Protein AF-A0A3S5CMV1-F1 (afdb_monomer)

Radius of gyration: 15.6 Å; Cα contacts (8 Å, |Δi|>4): 67; chains: 1; bounding box: 38×34×41 Å

pLDDT: mean 74.61, std 16.26, range [34.53, 93.06]

Structure (mmCIF, N/CA/C/O backbone):
data_AF-A0A3S5CMV1-F1
#
_entry.id   AF-A0A3S5CMV1-F1
#
loop_
_atom_site.group_PDB
_atom_site.id
_atom_site.type_symbol
_atom_site.label_atom_id
_atom_site.label_alt_id
_atom_site.label_comp_id
_atom_site.label_asym_id
_atom_site.label_entity_id
_atom_site.label_seq_id
_atom_site.pdbx_PDB_ins_code
_atom_site.Cartn_x
_atom_site.Cartn_y
_atom_site.Cartn_z
_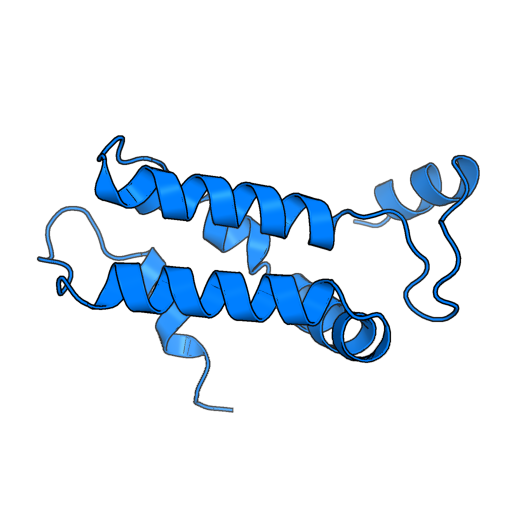atom_site.occupancy
_atom_site.B_iso_or_equiv
_atom_site.auth_seq_id
_atom_site.auth_comp_id
_atom_site.auth_asym_id
_atom_site.auth_atom_id
_atom_site.pdbx_PDB_model_num
ATOM 1 N N . MET A 1 1 ? -2.026 -21.528 -0.712 1.00 37.84 1 MET A N 1
ATOM 2 C CA . MET A 1 1 ? -3.316 -20.981 -1.198 1.00 37.84 1 MET A CA 1
ATOM 3 C C . MET A 1 1 ? -4.332 -20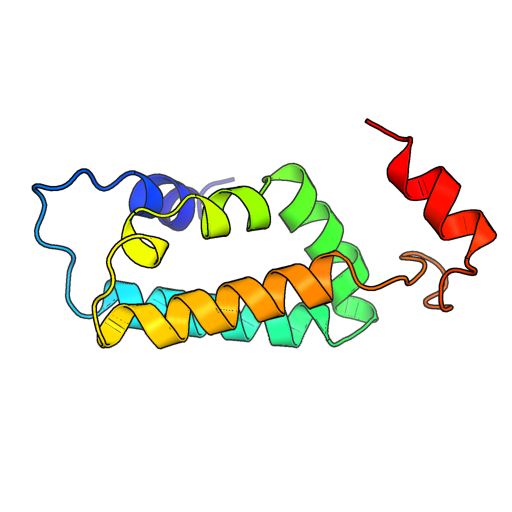.684 -0.070 1.00 37.84 1 MET A C 1
ATOM 5 O O . MET A 1 1 ? -5.516 -20.621 -0.359 1.00 37.84 1 MET A O 1
ATOM 9 N N . PHE A 1 2 ? -3.920 -20.453 1.197 1.00 37.69 2 PHE A N 1
ATOM 10 C CA . PHE A 1 2 ? -4.873 -20.435 2.334 1.00 37.69 2 PHE A CA 1
ATOM 11 C C . PHE A 1 2 ? -4.717 -19.351 3.427 1.00 37.69 2 PHE A C 1
ATOM 13 O O . PHE A 1 2 ? -5.441 -19.431 4.408 1.00 37.69 2 PHE A O 1
ATOM 20 N N . HIS A 1 3 ? -3.888 -18.302 3.296 1.00 39.88 3 HIS A N 1
ATOM 21 C CA . HIS A 1 3 ? -3.700 -17.351 4.423 1.00 39.88 3 HIS A CA 1
ATOM 22 C C . HIS A 1 3 ? -4.157 -15.892 4.232 1.00 39.88 3 HIS A C 1
ATOM 24 O O . HIS A 1 3 ? -4.147 -15.133 5.193 1.00 39.88 3 HIS A O 1
ATOM 30 N N . PHE A 1 4 ? -4.656 -15.488 3.058 1.00 45.75 4 PHE A N 1
ATOM 31 C CA . PHE A 1 4 ? -5.047 -14.082 2.813 1.00 45.75 4 PHE A CA 1
ATOM 32 C C . PHE A 1 4 ? -6.561 -13.796 2.856 1.00 45.75 4 PHE A C 1
ATOM 34 O O . PHE A 1 4 ? -6.992 -12.654 2.699 1.00 45.75 4 PHE A O 1
ATOM 41 N N . A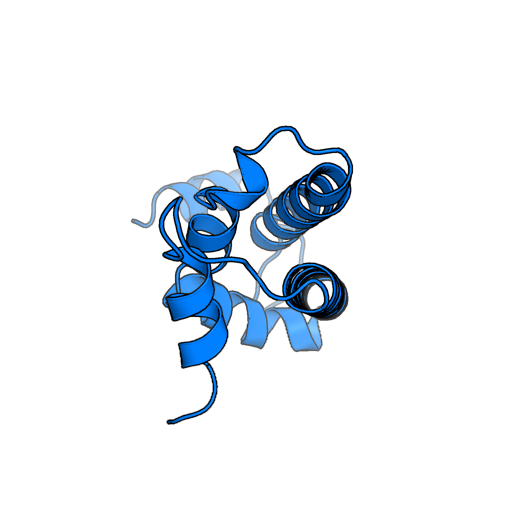SN A 1 5 ? -7.397 -14.803 3.137 1.00 46.62 5 ASN A N 1
ATOM 42 C CA . ASN A 1 5 ? -8.861 -14.648 3.145 1.00 46.62 5 ASN A CA 1
ATOM 43 C C . ASN A 1 5 ? -9.407 -13.939 4.411 1.00 46.62 5 ASN A C 1
ATOM 45 O O . ASN A 1 5 ? -10.589 -13.604 4.487 1.00 46.62 5 ASN A O 1
ATOM 49 N N . ILE A 1 6 ? -8.551 -13.674 5.406 1.00 52.53 6 ILE A N 1
ATOM 50 C CA . ILE A 1 6 ? -8.939 -12.992 6.652 1.00 52.53 6 ILE A CA 1
ATOM 51 C C . ILE A 1 6 ? -9.171 -11.499 6.400 1.00 52.53 6 ILE A C 1
ATOM 53 O O . ILE A 1 6 ? -10.214 -10.972 6.785 1.00 52.53 6 ILE A O 1
ATOM 57 N N . ILE A 1 7 ? -8.269 -10.832 5.671 1.00 54.72 7 ILE A N 1
ATOM 58 C CA . ILE A 1 7 ? -8.407 -9.394 5.386 1.00 54.72 7 ILE A CA 1
ATOM 59 C C . ILE A 1 7 ? -9.634 -9.152 4.502 1.00 54.72 7 ILE A C 1
ATOM 61 O O . ILE A 1 7 ? -10.396 -8.209 4.708 1.00 54.72 7 ILE A O 1
ATOM 65 N N . GLY A 1 8 ? -9.897 -10.071 3.567 1.00 51.84 8 GLY A N 1
ATOM 66 C CA . GLY A 1 8 ? -11.023 -9.934 2.664 1.00 51.84 8 GLY A CA 1
ATOM 67 C C . GLY A 1 8 ? -12.403 -10.122 3.290 1.00 51.84 8 GLY A C 1
ATOM 68 O O . GLY A 1 8 ? -13.336 -9.444 2.863 1.00 51.84 8 GLY A O 1
ATOM 69 N N . ARG A 1 9 ? -12.539 -10.991 4.293 1.00 53.53 9 ARG A N 1
ATOM 70 C CA . ARG A 1 9 ? -13.801 -11.181 5.025 1.00 53.53 9 ARG A CA 1
ATOM 71 C C . ARG A 1 9 ? -14.029 -10.113 6.092 1.00 53.53 9 ARG A C 1
ATOM 73 O O . ARG A 1 9 ? -15.175 -9.733 6.309 1.00 53.53 9 ARG A O 1
ATOM 80 N N . SER A 1 10 ? -12.957 -9.602 6.700 1.00 53.19 10 SER A N 1
ATOM 81 C CA . SER A 1 10 ? -13.021 -8.567 7.744 1.00 53.19 10 SER A CA 1
ATOM 82 C C . SER A 1 10 ? -13.669 -7.269 7.253 1.00 53.19 10 SER A C 1
ATOM 84 O O . SER A 1 10 ? -14.378 -6.578 7.974 1.00 53.19 10 SER A O 1
ATOM 86 N N . PHE A 1 11 ? -13.485 -6.983 5.971 1.00 54.81 11 PHE A N 1
ATOM 87 C CA . PHE A 1 11 ? -13.914 -5.746 5.348 1.00 54.81 11 PHE A CA 1
ATOM 88 C C . PHE A 1 11 ? -15.418 -5.651 5.036 1.00 54.81 11 PHE A C 1
ATOM 90 O O . PHE A 1 11 ? -15.950 -4.569 4.809 1.00 54.81 11 PHE A O 1
ATOM 97 N N . ARG A 1 12 ? -16.107 -6.800 5.025 1.00 54.06 12 ARG A N 1
ATOM 98 C CA . ARG A 1 12 ? -17.564 -6.936 4.848 1.00 54.06 12 ARG A CA 1
ATOM 99 C C . ARG A 1 12 ? -18.282 -7.210 6.173 1.00 54.06 12 ARG A C 1
ATOM 101 O O . ARG A 1 12 ? -19.383 -7.758 6.166 1.00 54.06 12 ARG A O 1
ATOM 108 N N . ALA A 1 13 ? -17.666 -6.901 7.313 1.00 50.97 13 ALA A N 1
ATOM 109 C CA . ALA A 1 13 ? -18.337 -7.026 8.598 1.00 50.97 13 ALA A CA 1
ATOM 110 C C . ALA A 1 13 ? -19.442 -5.962 8.704 1.00 50.97 13 ALA A C 1
ATOM 112 O O . ALA A 1 13 ? -19.200 -4.851 9.155 1.00 50.97 13 ALA A O 1
ATOM 113 N N . SER A 1 14 ? -20.645 -6.334 8.257 1.00 44.34 14 SER A N 1
ATOM 114 C CA . SER A 1 14 ? -21.881 -5.573 8.407 1.00 44.34 14 SER A CA 1
ATOM 115 C C . SER A 1 14 ? -22.029 -5.032 9.828 1.00 44.34 14 SER A C 1
ATOM 117 O O . SER A 1 14 ? -21.882 -5.806 10.776 1.00 44.34 14 SER A O 1
ATOM 119 N N . SER A 1 15 ? -22.372 -3.742 9.917 1.00 50.56 15 SER A N 1
ATOM 120 C CA . SER A 1 15 ? -23.079 -2.921 10.929 1.00 50.56 15 SER A CA 1
ATOM 121 C C . SER A 1 15 ? -23.559 -3.512 12.285 1.00 50.56 15 SER A C 1
ATOM 123 O O . SER A 1 15 ? -23.893 -2.753 13.188 1.00 50.56 15 SER A O 1
ATOM 125 N N . GLN A 1 16 ? -23.598 -4.828 12.506 1.00 50.09 16 GLN A N 1
ATOM 126 C CA . GLN A 1 16 ? -24.178 -5.471 13.694 1.00 50.09 16 GLN A CA 1
ATOM 127 C C . GLN A 1 16 ? -23.254 -6.445 14.445 1.00 50.09 16 GLN A C 1
ATOM 129 O O . GLN A 1 16 ? -23.665 -6.998 15.464 1.00 50.09 16 GLN A O 1
ATOM 134 N N . ARG A 1 17 ? -22.008 -6.678 14.004 1.00 54.19 17 ARG A N 1
ATOM 135 C CA . ARG A 1 17 ? -21.075 -7.564 14.728 1.00 54.19 17 ARG A CA 1
ATOM 136 C C . ARG A 1 17 ? -20.032 -6.758 15.491 1.00 54.19 17 ARG A C 1
ATOM 138 O O . ARG A 1 17 ? -19.280 -6.002 14.888 1.00 54.19 17 ARG A O 1
ATOM 145 N N . ALA A 1 18 ? -19.966 -6.959 16.808 1.00 57.66 18 ALA A N 1
ATOM 146 C CA . ALA A 1 18 ? -18.928 -6.385 17.658 1.00 57.66 18 ALA A CA 1
ATOM 147 C C . ALA A 1 18 ? -17.544 -6.780 17.121 1.00 57.66 18 ALA A C 1
ATOM 149 O O . ALA A 1 18 ? -17.123 -7.934 17.233 1.00 57.66 18 ALA A O 1
ATOM 150 N N . VAL A 1 19 ? -16.856 -5.828 16.493 1.00 62.78 19 VAL A N 1
ATOM 151 C CA . VAL A 1 19 ? -15.492 -6.030 16.017 1.00 62.78 19 VAL A CA 1
ATOM 152 C C . VAL A 1 19 ? -14.589 -6.161 17.249 1.00 62.78 19 VAL A C 1
ATOM 154 O O . VAL A 1 19 ? -14.645 -5.301 18.133 1.00 62.78 19 VAL A O 1
ATOM 157 N N . PRO A 1 20 ? -13.764 -7.218 17.355 1.00 69.75 20 PRO A N 1
ATOM 158 C CA . PRO A 1 20 ? -12.806 -7.339 18.445 1.00 69.75 20 PRO A CA 1
ATOM 159 C C . PRO A 1 20 ? -11.904 -6.103 18.484 1.00 69.75 20 PRO A C 1
ATOM 161 O O . PRO A 1 20 ? -11.352 -5.720 17.455 1.00 69.75 20 PRO A O 1
ATOM 164 N N . ARG A 1 21 ? -11.702 -5.505 19.666 1.00 70.38 21 ARG A N 1
ATOM 165 C CA . ARG A 1 21 ? -10.919 -4.258 19.833 1.00 70.38 21 ARG A CA 1
ATOM 166 C C . ARG A 1 21 ? -9.488 -4.337 19.275 1.00 70.38 21 ARG A C 1
ATOM 168 O O . ARG A 1 21 ? -8.898 -3.316 18.961 1.00 70.38 21 ARG A O 1
ATOM 175 N N . LEU A 1 22 ? -8.937 -5.544 19.141 1.00 79.38 22 LEU A N 1
ATOM 176 C CA . LEU A 1 22 ? -7.591 -5.797 18.616 1.00 79.38 22 LEU A CA 1
ATOM 177 C C . LEU A 1 22 ? -7.515 -5.781 17.082 1.00 79.38 22 LEU A C 1
ATOM 179 O O . LEU A 1 22 ? -6.439 -5.580 16.524 1.00 79.38 22 LEU A O 1
ATOM 183 N N . LEU A 1 23 ? -8.635 -6.014 16.394 1.00 80.31 23 LEU A N 1
ATOM 184 C CA . LEU A 1 23 ? -8.648 -6.179 14.944 1.00 80.31 23 LEU A CA 1
ATOM 185 C C . LEU A 1 23 ? -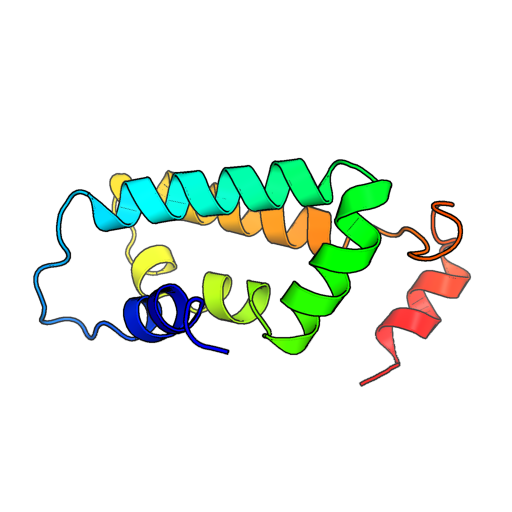8.279 -4.888 14.191 1.00 80.31 23 LEU A C 1
ATOM 187 O O . LEU A 1 23 ? -7.451 -4.982 13.288 1.00 80.31 23 LEU A O 1
ATOM 191 N N . PRO A 1 24 ? -8.795 -3.694 14.555 1.00 77.75 24 PRO A N 1
ATOM 192 C CA . PRO A 1 24 ? -8.387 -2.446 13.911 1.00 77.75 24 PRO A CA 1
ATOM 193 C C . PRO A 1 24 ? -6.889 -2.179 14.052 1.00 77.75 24 PRO A C 1
ATOM 195 O O . PRO A 1 24 ? -6.221 -1.926 13.057 1.00 77.75 24 PRO A O 1
ATOM 198 N N . HIS A 1 25 ? -6.336 -2.355 15.254 1.00 83.19 25 HIS A N 1
ATOM 199 C CA . HIS A 1 25 ? -4.906 -2.168 15.502 1.00 83.19 25 HIS A CA 1
ATOM 200 C C . HIS A 1 25 ? -4.034 -3.136 14.705 1.00 83.19 25 HIS A C 1
ATOM 202 O O . HIS A 1 25 ? -2.988 -2.754 14.185 1.00 83.19 25 HIS A O 1
ATOM 208 N N . TYR A 1 26 ? -4.467 -4.391 14.574 1.00 85.75 26 TYR A N 1
ATOM 209 C CA . TYR A 1 26 ? -3.780 -5.351 13.720 1.00 85.75 26 TYR A CA 1
ATOM 210 C C . TYR A 1 26 ? -3.783 -4.898 12.255 1.00 85.75 26 TYR A C 1
ATOM 212 O O . TYR A 1 26 ? -2.742 -4.921 11.603 1.00 85.75 26 TYR A O 1
ATOM 220 N N . LEU A 1 27 ? -4.929 -4.431 11.750 1.00 86.00 27 LEU A N 1
ATOM 221 C CA . LEU A 1 27 ? -5.045 -3.936 10.379 1.00 86.00 27 LEU A CA 1
ATOM 222 C C . LEU A 1 27 ? -4.194 -2.680 10.142 1.00 86.00 27 LEU A C 1
ATOM 224 O O . LEU A 1 27 ? -3.526 -2.606 9.117 1.00 86.00 27 LEU A O 1
ATOM 228 N N . GLU A 1 28 ? -4.154 -1.740 11.088 1.00 88.12 28 GLU A N 1
ATOM 229 C CA . GLU A 1 28 ? -3.272 -0.564 11.038 1.00 88.12 28 GLU A CA 1
ATOM 230 C C . GLU A 1 28 ? -1.796 -0.973 10.938 1.00 88.12 28 GLU A C 1
ATOM 232 O O . GLU A 1 28 ? -1.051 -0.430 10.122 1.00 88.12 28 GLU A O 1
ATOM 237 N N . ARG A 1 29 ? -1.360 -1.971 11.719 1.00 90.44 29 ARG A N 1
ATOM 238 C CA . ARG A 1 29 ? 0.020 -2.476 11.638 1.00 90.44 29 ARG A CA 1
ATOM 239 C C . ARG A 1 29 ? 0.303 -3.241 10.351 1.00 90.44 29 ARG A C 1
ATOM 241 O O . ARG A 1 29 ? 1.400 -3.113 9.817 1.00 90.44 29 ARG A O 1
ATOM 248 N N . CYS A 1 30 ? -0.670 -3.974 9.816 1.00 90.06 30 CYS A N 1
ATOM 249 C CA . CYS A 1 30 ? -0.539 -4.583 8.494 1.00 90.06 30 CYS A CA 1
ATOM 250 C C . CYS A 1 30 ? -0.427 -3.533 7.381 1.00 90.06 30 CYS A C 1
ATOM 252 O O . CYS A 1 30 ? 0.388 -3.708 6.482 1.00 90.06 30 CYS A O 1
ATOM 254 N N . LEU A 1 31 ? -1.210 -2.450 7.436 1.00 90.56 31 LEU A N 1
ATOM 255 C CA . LEU A 1 31 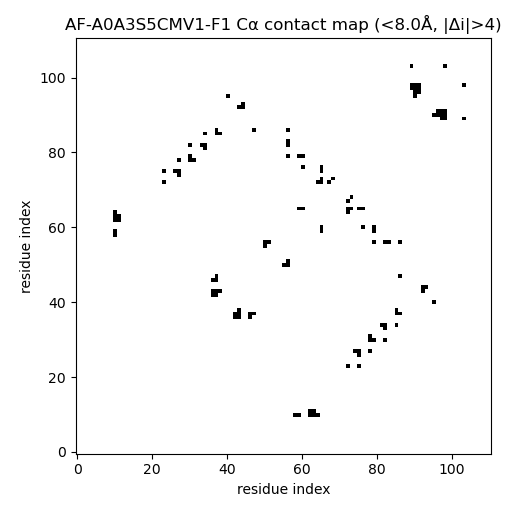? -1.113 -1.361 6.461 1.00 90.56 31 LEU A CA 1
ATOM 256 C C . LEU A 1 31 ? 0.253 -0.680 6.514 1.00 90.56 31 LEU A C 1
ATOM 258 O O . LEU A 1 31 ? 0.860 -0.489 5.467 1.00 90.56 31 LEU A O 1
ATOM 262 N N . LEU A 1 32 ? 0.756 -0.384 7.714 1.00 92.62 32 LEU A N 1
ATOM 263 C CA . LEU A 1 32 ? 2.107 0.156 7.894 1.00 92.62 32 LEU A CA 1
ATOM 264 C C . LEU A 1 32 ? 3.172 -0.759 7.289 1.00 92.62 32 LEU A C 1
ATOM 266 O O . LEU A 1 32 ? 3.997 -0.293 6.515 1.00 92.62 32 LEU A O 1
ATOM 270 N N . LEU A 1 33 ? 3.091 -2.067 7.546 1.00 92.56 33 LEU A N 1
ATOM 271 C CA . LEU A 1 33 ? 4.004 -3.033 6.937 1.00 92.56 33 LEU A CA 1
ATOM 272 C C . LEU A 1 33 ? 3.945 -2.989 5.402 1.00 92.56 33 LEU A C 1
ATOM 274 O O . LEU A 1 33 ? 4.982 -3.043 4.749 1.00 92.56 33 LEU A O 1
ATOM 278 N N . PHE A 1 34 ? 2.754 -2.894 4.805 1.00 91.19 34 PHE A N 1
ATOM 279 C CA . PHE A 1 34 ? 2.639 -2.795 3.348 1.00 91.19 34 PHE A CA 1
ATOM 280 C C . PHE A 1 34 ? 3.190 -1.480 2.802 1.00 91.19 34 PHE A C 1
ATOM 282 O O . PHE A 1 34 ? 3.828 -1.500 1.755 1.00 91.19 34 PHE A O 1
ATOM 289 N N . ILE A 1 35 ? 2.996 -0.366 3.508 1.00 93.06 35 ILE A N 1
ATOM 290 C CA . ILE A 1 35 ? 3.584 0.929 3.149 1.00 93.06 35 ILE A CA 1
ATOM 291 C C . ILE A 1 35 ? 5.115 0.837 3.175 1.00 93.06 35 ILE A C 1
ATOM 293 O O . ILE A 1 35 ? 5.759 1.179 2.185 1.00 93.06 35 ILE A O 1
ATOM 297 N N . ASP A 1 36 ? 5.694 0.291 4.246 1.00 92.69 36 ASP A N 1
ATOM 298 C CA . ASP A 1 36 ? 7.145 0.121 4.376 1.00 92.69 36 ASP A CA 1
ATOM 299 C C . ASP A 1 36 ? 7.705 -0.763 3.252 1.00 92.69 36 ASP A C 1
ATOM 301 O O . ASP A 1 36 ? 8.710 -0.427 2.625 1.00 92.69 36 ASP A O 1
ATOM 305 N N . LEU A 1 37 ? 7.015 -1.857 2.919 1.00 91.50 37 LEU A N 1
ATOM 306 C CA . LEU A 1 37 ? 7.411 -2.741 1.822 1.00 91.50 37 LEU A CA 1
ATOM 307 C C . LEU A 1 37 ? 7.244 -2.096 0.439 1.00 91.50 37 LEU A C 1
ATOM 309 O O . LEU A 1 37 ? 8.019 -2.402 -0.466 1.00 91.50 37 LEU A O 1
ATOM 313 N N . LEU A 1 38 ? 6.265 -1.215 0.239 1.00 88.81 38 LEU A N 1
ATOM 314 C CA . LEU A 1 38 ? 6.133 -0.452 -1.007 1.00 88.81 38 LEU A CA 1
ATOM 315 C C . LEU A 1 38 ? 7.149 0.696 -1.096 1.00 88.81 38 LEU A C 1
ATOM 317 O O . LEU A 1 38 ? 7.466 1.130 -2.202 1.00 88.81 38 LEU A O 1
ATOM 321 N N . SER A 1 39 ? 7.694 1.163 0.030 1.00 89.19 39 SER A N 1
ATOM 322 C CA . SER A 1 39 ? 8.721 2.214 0.051 1.00 89.19 39 SER A CA 1
ATOM 323 C C . SER A 1 39 ? 10.079 1.750 -0.496 1.00 89.19 39 SER A C 1
ATOM 325 O O . SER A 1 39 ? 10.881 2.565 -0.949 1.00 89.19 39 SER A O 1
ATOM 327 N N . MET A 1 40 ? 10.335 0.440 -0.497 1.00 89.38 40 MET A N 1
ATOM 328 C CA . MET A 1 40 ? 11.589 -0.155 -0.955 1.00 89.38 40 MET A CA 1
ATOM 329 C C . MET A 1 40 ? 11.413 -0.762 -2.354 1.00 89.38 40 MET A C 1
ATOM 331 O O . MET A 1 40 ? 10.566 -1.629 -2.565 1.00 89.38 40 MET A O 1
ATOM 335 N N . LEU A 1 41 ? 12.251 -0.359 -3.316 1.00 80.19 41 LEU A N 1
ATOM 336 C CA . LEU A 1 41 ? 12.105 -0.733 -4.733 1.00 80.19 41 LEU A CA 1
ATOM 337 C C . LEU A 1 41 ? 12.048 -2.258 -4.967 1.00 80.19 41 LEU A C 1
ATOM 339 O O . LEU A 1 41 ? 11.206 -2.757 -5.714 1.00 80.19 41 LEU A O 1
ATOM 343 N N . MET A 1 42 ? 12.917 -3.003 -4.277 1.00 82.00 42 MET A N 1
ATOM 344 C CA . MET A 1 42 ? 13.050 -4.457 -4.439 1.00 82.00 42 MET A CA 1
ATOM 345 C C . MET A 1 42 ? 11.799 -5.226 -4.001 1.00 82.00 42 MET A C 1
ATOM 347 O O . MET A 1 42 ? 11.424 -6.211 -4.633 1.00 82.00 42 MET A O 1
ATOM 351 N N . THR A 1 43 ? 11.134 -4.784 -2.935 1.00 87.94 43 THR A N 1
ATOM 352 C CA . THR A 1 43 ? 9.899 -5.403 -2.434 1.00 87.94 43 THR A CA 1
ATOM 353 C C . THR A 1 43 ? 8.672 -4.862 -3.152 1.00 87.94 43 THR A C 1
ATOM 355 O O . THR A 1 43 ? 7.740 -5.626 -3.415 1.00 87.94 43 THR A O 1
ATOM 358 N N . ARG A 1 44 ? 8.692 -3.583 -3.549 1.00 87.25 44 ARG A N 1
ATOM 359 C CA . ARG A 1 44 ? 7.606 -2.939 -4.287 1.00 87.25 44 ARG A CA 1
ATOM 360 C C . ARG A 1 44 ? 7.270 -3.682 -5.573 1.00 87.25 44 ARG A C 1
ATOM 362 O O . ARG A 1 44 ? 6.097 -3.926 -5.812 1.00 87.25 44 ARG A O 1
ATOM 369 N N . ARG A 1 45 ? 8.264 -4.096 -6.364 1.00 83.62 45 ARG A N 1
ATOM 370 C CA . ARG A 1 45 ? 8.046 -4.774 -7.656 1.00 83.62 45 ARG A CA 1
ATOM 371 C C . ARG A 1 45 ? 7.123 -5.993 -7.558 1.00 83.62 45 ARG A C 1
ATOM 373 O O . ARG A 1 45 ? 6.243 -6.176 -8.391 1.00 83.62 45 ARG A O 1
ATOM 380 N N . PHE A 1 46 ? 7.321 -6.826 -6.541 1.00 85.38 46 PHE A N 1
ATOM 381 C CA . PHE A 1 46 ? 6.511 -8.030 -6.347 1.00 85.38 46 PHE A CA 1
ATOM 382 C C . PHE A 1 46 ? 5.215 -7.724 -5.606 1.00 85.38 46 PHE A C 1
ATOM 384 O O . PHE A 1 46 ? 4.160 -8.254 -5.949 1.00 85.38 46 PHE A O 1
ATOM 391 N N . LEU A 1 47 ? 5.291 -6.873 -4.583 1.00 87.12 47 LEU A N 1
ATOM 392 C CA . LEU A 1 47 ? 4.145 -6.572 -3.741 1.00 87.12 47 LEU A CA 1
ATOM 393 C C . LEU A 1 47 ? 3.086 -5.765 -4.497 1.00 87.12 47 LEU A C 1
ATOM 395 O O . LEU A 1 47 ? 1.909 -6.077 -4.371 1.00 87.12 47 LEU A O 1
ATOM 399 N N . HIS A 1 48 ? 3.488 -4.783 -5.303 1.00 87.25 48 HIS A N 1
ATOM 400 C CA . HIS A 1 48 ? 2.584 -3.934 -6.082 1.00 87.25 48 HIS A CA 1
ATOM 401 C C . HIS A 1 48 ? 1.701 -4.765 -7.018 1.00 87.25 48 HIS A C 1
ATOM 403 O O . HIS A 1 48 ? 0.483 -4.685 -6.913 1.00 87.25 48 HIS A O 1
ATOM 409 N N . ALA A 1 49 ? 2.289 -5.680 -7.796 1.00 86.75 49 ALA A N 1
ATOM 410 C CA . ALA A 1 49 ? 1.535 -6.590 -8.663 1.00 86.75 49 ALA A CA 1
ATOM 411 C C . ALA A 1 49 ? 0.537 -7.478 -7.891 1.00 86.75 49 ALA A C 1
ATOM 413 O O . ALA A 1 49 ? -0.577 -7.718 -8.348 1.00 86.75 49 ALA A O 1
ATOM 414 N N . ILE A 1 50 ? 0.910 -7.957 -6.697 1.00 88.44 50 ILE A N 1
ATOM 415 C CA . ILE A 1 50 ? 0.019 -8.768 -5.848 1.00 88.44 50 ILE A CA 1
ATOM 416 C C . ILE A 1 50 ? -1.127 -7.921 -5.279 1.00 88.44 50 ILE A C 1
ATOM 418 O O . ILE A 1 50 ? -2.259 -8.397 -5.177 1.00 88.44 50 ILE A O 1
ATOM 422 N N . LEU A 1 51 ? -0.839 -6.691 -4.852 1.00 87.81 51 LEU A N 1
ATOM 423 C CA . LEU A 1 51 ? -1.851 -5.787 -4.311 1.00 87.81 51 LEU A C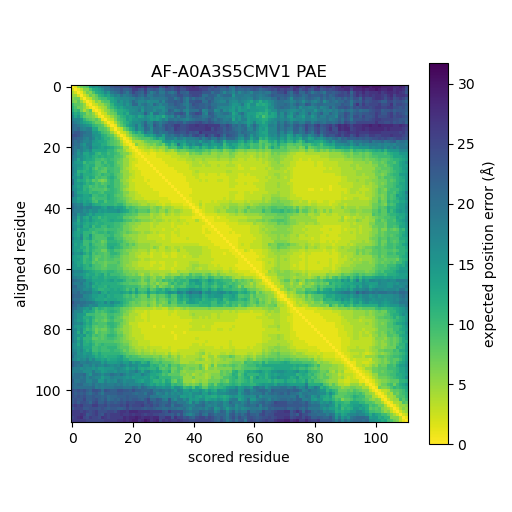A 1
ATOM 424 C C . LEU A 1 51 ? -2.839 -5.349 -5.396 1.00 87.81 51 LEU A C 1
ATOM 426 O O . LEU A 1 51 ? -4.036 -5.269 -5.102 1.00 87.81 51 LEU A O 1
ATOM 430 N N . ASP A 1 52 ? -2.356 -5.139 -6.619 1.00 86.62 52 ASP A N 1
ATOM 431 C CA . ASP A 1 52 ? -3.160 -4.768 -7.781 1.00 86.62 52 ASP A CA 1
ATOM 432 C C . ASP A 1 52 ? -4.098 -5.907 -8.222 1.00 86.62 52 ASP A C 1
ATOM 434 O O . ASP A 1 52 ? -5.314 -5.715 -8.253 1.00 86.62 52 ASP A O 1
ATOM 438 N N . ASP A 1 53 ? -3.585 -7.138 -8.377 1.00 85.81 53 ASP A N 1
ATOM 439 C CA . ASP A 1 53 ? -4.383 -8.346 -8.690 1.00 85.81 53 ASP A CA 1
ATOM 440 C C . ASP A 1 53 ? -5.515 -8.592 -7.675 1.00 85.81 53 ASP A C 1
ATOM 442 O O . ASP A 1 53 ? -6.605 -9.071 -7.992 1.00 85.81 53 ASP A O 1
ATOM 446 N N . ARG A 1 54 ? -5.278 -8.245 -6.406 1.00 83.44 54 ARG A N 1
ATOM 447 C CA . ARG A 1 54 ? -6.267 -8.403 -5.329 1.00 83.44 54 ARG A CA 1
ATOM 448 C C . ARG A 1 54 ? -7.161 -7.187 -5.136 1.00 83.44 54 ARG A C 1
ATOM 450 O O . ARG A 1 54 ? -8.004 -7.214 -4.227 1.00 83.44 54 ARG A O 1
ATOM 457 N N . HIS A 1 55 ? -6.968 -6.139 -5.934 1.00 86.12 55 HIS A N 1
ATOM 458 C CA . HIS A 1 55 ? -7.581 -4.825 -5.773 1.00 86.12 55 HIS A CA 1
ATOM 459 C C . HIS A 1 55 ? -7.514 -4.336 -4.320 1.00 86.12 55 HIS A C 1
ATOM 461 O O . HIS A 1 55 ? -8.465 -3.760 -3.790 1.00 86.12 55 HIS A O 1
ATOM 467 N N . PHE A 1 56 ? -6.414 -4.634 -3.624 1.00 87.81 56 PHE A N 1
ATOM 468 C CA . PHE A 1 56 ? -6.313 -4.482 -2.176 1.00 87.81 56 PHE A CA 1
ATOM 469 C C . PHE A 1 56 ? -6.562 -3.036 -1.738 1.00 87.81 56 PHE A C 1
ATOM 471 O O . PHE A 1 56 ? -7.325 -2.802 -0.802 1.00 87.81 56 PHE A O 1
ATOM 478 N N . VAL A 1 57 ? -5.988 -2.076 -2.466 1.00 87.19 57 VAL A N 1
ATOM 479 C CA . VAL A 1 57 ? -6.124 -0.638 -2.205 1.00 87.19 57 VAL A CA 1
ATOM 480 C C . VAL A 1 57 ? -7.581 -0.180 -2.344 1.00 87.19 57 VAL A C 1
ATOM 482 O O . VAL A 1 57 ? -8.124 0.430 -1.423 1.00 87.19 57 VAL A O 1
ATOM 485 N N . ILE A 1 58 ? -8.255 -0.552 -3.440 1.00 86.81 58 ILE A N 1
ATOM 486 C CA . ILE A 1 58 ? -9.676 -0.232 -3.683 1.00 86.81 58 ILE A CA 1
ATOM 487 C C . ILE A 1 58 ? -10.546 -0.823 -2.581 1.00 86.81 58 ILE A C 1
ATOM 489 O O . ILE A 1 58 ? -11.478 -0.180 -2.090 1.00 86.81 58 ILE A O 1
ATOM 493 N N . ARG A 1 59 ? -10.221 -2.052 -2.164 1.00 85.50 59 ARG A N 1
ATOM 494 C CA . ARG A 1 59 ? -10.885 -2.684 -1.034 1.00 85.50 59 ARG A CA 1
ATOM 495 C C . ARG A 1 59 ? -10.685 -1.798 0.176 1.00 85.50 59 ARG A C 1
ATOM 497 O O . ARG A 1 59 ? -11.686 -1.228 0.552 1.00 85.50 59 ARG A O 1
ATOM 504 N N . CYS A 1 60 ? -9.469 -1.544 0.660 1.00 84.56 60 CYS A N 1
ATOM 505 C CA . CYS A 1 60 ? -9.174 -0.662 1.803 1.00 84.56 60 CYS A CA 1
ATOM 506 C C . CYS A 1 60 ? -9.878 0.712 1.794 1.00 84.56 60 CYS A C 1
ATOM 508 O O . CYS A 1 60 ? -10.314 1.174 2.850 1.00 84.56 60 CYS A O 1
ATOM 510 N N . GLN A 1 61 ? -10.062 1.336 0.631 1.00 84.56 61 GLN A N 1
ATOM 511 C CA . GLN A 1 61 ? -10.824 2.585 0.500 1.00 84.56 61 GLN A CA 1
ATOM 512 C C . GLN A 1 61 ? -12.336 2.401 0.708 1.00 84.56 61 GLN A C 1
ATOM 514 O O . GLN A 1 61 ? -13.002 3.259 1.280 1.00 84.56 61 GLN A O 1
ATOM 519 N N . SER A 1 62 ? -12.896 1.268 0.285 1.00 81.19 62 SER A N 1
ATOM 520 C CA . SER A 1 62 ? -14.329 0.963 0.395 1.00 81.19 62 SER A CA 1
ATOM 521 C C . SER A 1 62 ? -14.789 0.523 1.800 1.00 81.19 62 SER A C 1
ATOM 523 O O . SER A 1 62 ? -15.913 0.036 1.947 1.00 81.19 62 SER A O 1
ATOM 525 N N . ALA A 1 63 ? -13.941 0.646 2.835 1.00 79.75 63 ALA A N 1
ATOM 526 C CA . ALA A 1 63 ? -14.220 0.086 4.165 1.00 79.75 63 ALA A CA 1
ATOM 527 C C . ALA A 1 63 ? -15.342 0.832 4.820 1.00 79.75 63 ALA A C 1
ATOM 529 O O . ALA A 1 63 ? -15.321 2.058 4.895 1.00 79.75 63 ALA A O 1
ATOM 530 N N . GLU A 1 64 ? -16.235 0.079 5.452 1.00 70.56 64 GLU A N 1
ATOM 531 C CA . GLU A 1 64 ? -17.135 0.676 6.425 1.00 70.56 64 GLU A CA 1
ATOM 532 C C . GLU A 1 64 ? -16.324 1.349 7.550 1.00 70.56 64 GLU A C 1
ATOM 534 O O . GLU A 1 64 ? -16.679 2.438 7.981 1.00 70.56 64 GLU A O 1
ATOM 539 N N . PHE A 1 65 ? -15.161 0.795 7.925 1.00 68.56 65 PHE A N 1
ATOM 540 C CA . PHE A 1 65 ? -14.272 1.379 8.937 1.00 68.56 65 PHE A CA 1
ATOM 541 C C . PHE A 1 65 ? -13.732 2.771 8.566 1.00 68.56 65 PHE A C 1
ATOM 543 O O . PHE A 1 65 ? -13.686 3.641 9.425 1.00 68.56 65 PHE A O 1
ATOM 550 N N . THR A 1 66 ? -13.406 3.011 7.293 1.00 61.66 66 THR A N 1
ATOM 551 C CA . THR A 1 66 ? -12.967 4.315 6.768 1.00 61.66 66 THR A CA 1
ATOM 552 C C . THR A 1 66 ? -14.128 5.315 6.718 1.00 61.66 66 THR A C 1
ATOM 554 O O . THR A 1 66 ? -13.923 6.519 6.828 1.00 61.66 66 THR A O 1
ATOM 557 N N . ARG A 1 67 ? -15.373 4.831 6.584 1.00 63.81 67 ARG A N 1
ATOM 558 C CA . ARG A 1 67 ? -16.586 5.667 6.548 1.00 63.81 67 ARG A CA 1
ATOM 559 C C . ARG A 1 67 ? -17.075 6.075 7.940 1.00 63.81 67 ARG A C 1
ATOM 561 O O . ARG A 1 67 ? -17.690 7.128 8.094 1.00 63.81 67 ARG A O 1
ATOM 568 N N . LEU A 1 68 ? -16.835 5.246 8.953 1.00 65.75 68 LEU A N 1
ATOM 569 C CA . LEU A 1 68 ? -17.175 5.562 10.336 1.00 65.75 68 LEU A CA 1
ATOM 570 C C . LEU A 1 68 ? -16.235 6.675 10.819 1.00 65.75 68 LEU A C 1
ATOM 572 O O . LEU A 1 68 ? -15.049 6.432 10.976 1.00 65.75 68 LEU A O 1
ATOM 576 N N . GLN A 1 69 ? -16.736 7.889 11.070 1.00 62.91 69 GLN A N 1
ATOM 577 C CA . GLN A 1 69 ? -15.951 9.021 11.601 1.00 62.91 69 GLN A CA 1
ATOM 578 C C . GLN A 1 69 ? -15.675 8.879 13.111 1.00 62.91 69 GLN A C 1
ATOM 580 O O . GLN A 1 69 ? -15.992 9.753 13.915 1.00 62.91 69 GLN A O 1
ATOM 585 N N . GLN A 1 70 ? -15.131 7.737 13.521 1.00 70.44 70 GLN A N 1
ATOM 586 C CA . GLN A 1 70 ? -14.724 7.497 14.900 1.00 70.44 70 GLN A CA 1
ATOM 587 C C . GLN A 1 70 ? -13.275 7.974 15.100 1.00 70.44 70 GLN A C 1
ATOM 589 O O . GLN A 1 70 ? -12.459 7.883 14.183 1.00 70.44 70 GLN A O 1
ATOM 594 N N . PRO A 1 71 ? -12.883 8.426 16.303 1.00 67.94 71 PRO A N 1
ATOM 595 C CA . PRO A 1 71 ? -11.497 8.825 16.555 1.00 67.94 71 PRO A CA 1
ATOM 596 C C . PRO A 1 71 ? -10.495 7.690 16.281 1.00 67.94 71 PRO A C 1
ATOM 598 O O . PRO A 1 71 ? -9.363 7.939 15.883 1.00 67.94 71 PRO A O 1
ATOM 601 N N . GLN A 1 72 ? -10.931 6.440 16.460 1.00 68.81 72 GLN A N 1
ATOM 602 C CA . GLN A 1 72 ? -10.128 5.229 16.264 1.00 68.81 72 GLN A CA 1
ATOM 603 C C . GLN A 1 72 ? -9.946 4.834 14.790 1.00 68.81 72 GLN A C 1
ATOM 605 O O . GLN A 1 72 ? -9.055 4.053 14.494 1.00 68.81 72 GLN A O 1
ATOM 610 N N . SER A 1 73 ? -10.766 5.338 13.865 1.00 73.56 73 SER A N 1
ATOM 611 C CA . SER A 1 73 ? -10.659 5.022 12.431 1.00 73.56 73 SER A CA 1
ATOM 612 C C . SER A 1 73 ? -9.899 6.076 11.632 1.00 73.56 73 SER A C 1
ATOM 614 O O . SER A 1 73 ? -9.521 5.822 10.488 1.00 73.56 73 SER A O 1
ATOM 616 N N . ARG A 1 74 ? -9.627 7.242 12.231 1.00 84.19 74 ARG A N 1
ATOM 617 C CA . ARG A 1 74 ? -8.878 8.322 11.584 1.00 84.19 74 ARG A CA 1
ATOM 618 C C . ARG A 1 74 ? -7.482 7.874 11.151 1.00 84.19 74 ARG A C 1
ATOM 620 O O . ARG A 1 74 ? -7.124 8.075 9.996 1.00 84.19 74 ARG A O 1
ATOM 627 N N . LEU A 1 75 ? -6.740 7.217 12.047 1.00 87.50 75 LEU A N 1
ATOM 628 C CA . LEU A 1 75 ? -5.403 6.698 11.742 1.00 87.50 75 LEU A CA 1
ATOM 629 C C . LEU A 1 75 ? -5.453 5.704 10.579 1.00 87.50 75 LEU A C 1
ATOM 631 O O . LEU A 1 75 ? -4.663 5.798 9.648 1.00 87.50 75 LEU A O 1
ATOM 635 N N . PHE A 1 76 ? -6.413 4.780 10.600 1.00 86.88 76 PHE A N 1
ATOM 636 C CA . PHE A 1 76 ? -6.596 3.831 9.509 1.00 86.88 76 PHE A CA 1
ATOM 637 C C . PHE A 1 76 ? -6.850 4.532 8.167 1.00 86.88 76 PHE A C 1
ATOM 639 O O . PHE A 1 76 ? -6.239 4.153 7.174 1.00 86.88 76 PHE A O 1
ATOM 646 N N . SER A 1 77 ? -7.697 5.567 8.131 1.00 87.62 77 SER A N 1
ATOM 647 C CA . SER A 1 77 ? -7.936 6.349 6.910 1.00 87.62 77 SER A CA 1
ATOM 648 C C . SER A 1 77 ? -6.658 7.015 6.397 1.00 87.62 77 SER A C 1
ATOM 650 O O . SER A 1 77 ? -6.343 6.885 5.219 1.00 87.62 77 SER A O 1
ATOM 652 N N . GLU A 1 78 ? -5.892 7.660 7.279 1.00 90.50 78 GLU A N 1
ATOM 653 C CA . GLU A 1 78 ? -4.627 8.317 6.918 1.00 90.50 78 GLU A CA 1
ATOM 654 C C . GLU A 1 78 ? -3.597 7.305 6.377 1.00 90.50 78 GLU A C 1
ATOM 656 O O . GLU A 1 78 ? -2.903 7.572 5.396 1.00 90.50 78 GLU A O 1
ATOM 661 N N . LEU A 1 79 ? -3.536 6.101 6.959 1.00 91.94 79 LEU A N 1
ATOM 662 C CA . LEU A 1 79 ? -2.699 5.010 6.451 1.00 91.94 79 LEU A CA 1
ATOM 663 C C . LEU A 1 79 ? -3.160 4.525 5.070 1.00 91.94 79 LEU A C 1
ATOM 665 O O . LEU A 1 79 ? -2.326 4.243 4.212 1.00 91.94 79 LEU A O 1
ATOM 669 N N . VAL A 1 80 ? -4.470 4.430 4.830 1.00 91.06 80 VAL A N 1
ATOM 670 C CA . VAL A 1 80 ? -5.003 4.066 3.508 1.00 91.06 80 VAL A CA 1
ATOM 671 C C . VAL A 1 80 ? -4.645 5.127 2.467 1.00 91.06 80 VAL A C 1
ATOM 673 O O . VAL A 1 80 ? -4.234 4.762 1.367 1.00 91.06 80 VAL A O 1
ATOM 676 N N . ASP A 1 81 ? -4.719 6.413 2.806 1.00 91.12 81 ASP A N 1
ATOM 677 C CA . ASP A 1 81 ? -4.330 7.496 1.897 1.00 91.12 81 ASP A CA 1
ATOM 678 C C . ASP A 1 81 ? -2.835 7.440 1.547 1.00 91.12 81 ASP A C 1
ATOM 680 O O . ASP A 1 81 ? -2.463 7.568 0.377 1.00 91.12 81 ASP A O 1
ATOM 684 N N . MET A 1 82 ? -1.971 7.157 2.529 1.00 93.06 82 MET A N 1
ATOM 685 C CA . MET A 1 82 ? -0.548 6.915 2.264 1.00 93.06 82 MET A CA 1
ATOM 686 C C . MET A 1 82 ? -0.334 5.694 1.366 1.00 93.06 82 MET A C 1
ATOM 688 O O . MET A 1 82 ? 0.437 5.766 0.411 1.00 93.06 82 MET A O 1
ATOM 692 N N . LEU A 1 83 ? -1.038 4.587 1.619 1.00 91.50 83 LEU A N 1
ATOM 693 C CA . LEU A 1 83 ? -0.942 3.386 0.789 1.00 91.50 83 LEU A CA 1
ATOM 694 C C . LEU A 1 83 ? -1.307 3.679 -0.676 1.00 91.50 83 LEU A C 1
ATOM 696 O O . LEU A 1 83 ? -0.606 3.232 -1.580 1.00 91.50 83 LEU A O 1
ATOM 700 N N . VAL A 1 84 ? -2.362 4.464 -0.913 1.00 90.94 84 VAL A N 1
ATOM 701 C CA . VAL A 1 84 ? -2.782 4.895 -2.258 1.00 90.94 84 VAL A CA 1
ATOM 702 C C . VAL A 1 84 ? -1.700 5.733 -2.937 1.00 90.94 84 VAL A C 1
ATOM 704 O O . VAL A 1 84 ? -1.474 5.591 -4.138 1.00 90.94 84 VAL A O 1
ATOM 707 N N . ALA A 1 85 ? -1.019 6.601 -2.187 1.00 89.69 85 ALA A N 1
ATOM 708 C CA . ALA A 1 85 ? 0.074 7.401 -2.725 1.00 89.69 85 ALA A CA 1
ATOM 709 C C . ALA A 1 85 ? 1.258 6.526 -3.173 1.00 89.69 85 ALA A C 1
ATOM 711 O O . ALA A 1 85 ? 1.780 6.736 -4.266 1.00 89.69 85 ALA A O 1
ATOM 712 N N . TYR A 1 86 ? 1.645 5.522 -2.378 1.00 89.69 86 TYR A N 1
ATOM 713 C CA . TYR A 1 86 ? 2.715 4.580 -2.737 1.00 89.69 86 TYR A CA 1
ATOM 714 C C . TYR A 1 86 ? 2.340 3.661 -3.902 1.00 89.69 86 TYR A C 1
ATOM 716 O O . TYR A 1 86 ? 3.182 3.369 -4.749 1.00 89.69 86 TYR A O 1
ATOM 724 N N . ASP A 1 87 ? 1.081 3.235 -3.971 1.00 86.75 87 ASP A N 1
ATOM 725 C CA . ASP A 1 87 ? 0.548 2.448 -5.082 1.00 86.75 87 ASP A CA 1
ATOM 726 C C . ASP A 1 87 ? 0.618 3.222 -6.409 1.00 86.75 87 ASP A C 1
ATOM 728 O O . ASP A 1 87 ? 1.110 2.714 -7.415 1.00 86.75 87 ASP A O 1
ATOM 732 N N . ARG A 1 88 ? 0.223 4.499 -6.388 1.00 85.69 88 ARG A N 1
ATOM 733 C CA . ARG A 1 88 ? 0.158 5.371 -7.574 1.00 85.69 88 ARG A CA 1
ATOM 734 C C . ARG A 1 88 ? 1.437 6.155 -7.850 1.00 85.69 88 ARG A C 1
ATOM 736 O O . ARG A 1 88 ? 1.440 7.038 -8.711 1.00 85.69 88 ARG A O 1
ATOM 743 N N . PHE A 1 89 ? 2.508 5.887 -7.107 1.00 85.88 89 PHE A N 1
ATOM 744 C CA . PHE A 1 89 ? 3.747 6.637 -7.250 1.00 85.88 89 PHE A CA 1
ATOM 745 C C . PHE A 1 89 ? 4.365 6.372 -8.634 1.00 85.88 89 PHE A C 1
ATOM 747 O O . PHE A 1 89 ? 4.566 5.202 -8.972 1.00 85.88 89 PHE A O 1
ATOM 754 N N . PRO A 1 90 ? 4.685 7.417 -9.420 1.00 80.88 90 PRO A N 1
ATOM 755 C CA . PRO A 1 90 ? 5.119 7.294 -10.809 1.00 80.88 90 PRO A CA 1
ATOM 756 C C . PRO A 1 90 ? 6.557 6.761 -10.903 1.00 80.88 90 PRO A C 1
ATOM 758 O O . PRO A 1 90 ? 7.512 7.527 -10.992 1.00 80.88 90 PRO A O 1
ATOM 761 N N . ILE A 1 91 ? 6.713 5.441 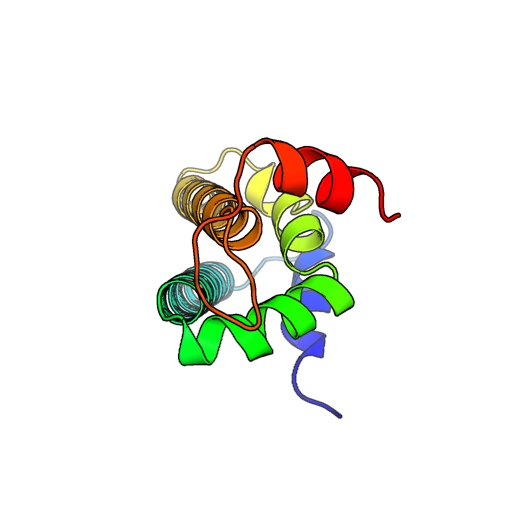-10.878 1.00 84.50 91 ILE A N 1
ATOM 762 C CA . IL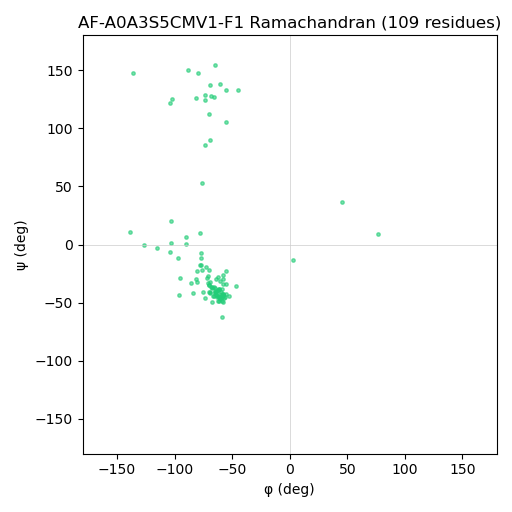E A 1 91 ? 7.989 4.758 -11.085 1.00 84.50 91 ILE A CA 1
ATOM 763 C C . ILE A 1 91 ? 7.784 3.559 -12.007 1.00 84.50 91 ILE A C 1
ATOM 765 O O . ILE A 1 91 ? 6.742 2.901 -11.956 1.00 84.50 91 ILE A O 1
ATOM 769 N N . ASP A 1 92 ? 8.791 3.245 -12.804 1.00 80.56 92 ASP A N 1
ATOM 770 C CA . ASP A 1 92 ? 8.834 2.014 -13.576 1.00 80.56 92 ASP A CA 1
ATOM 771 C C . ASP A 1 92 ? 9.124 0.818 -12.645 1.00 80.56 92 ASP A C 1
ATOM 773 O O . ASP A 1 92 ? 10.070 0.823 -11.853 1.00 80.56 92 ASP A O 1
ATOM 777 N N . ALA A 1 93 ? 8.295 -0.226 -12.720 1.00 70.69 93 ALA A N 1
ATOM 778 C CA . ALA A 1 93 ? 8.402 -1.405 -11.858 1.00 70.69 93 ALA A CA 1
ATOM 779 C C . ALA A 1 93 ? 9.596 -2.326 -12.191 1.00 70.69 93 ALA A C 1
ATOM 781 O O . ALA A 1 93 ? 9.982 -3.159 -11.366 1.00 70.69 93 ALA A O 1
ATOM 782 N N . ALA A 1 94 ? 10.165 -2.225 -13.393 1.00 72.50 94 ALA A N 1
ATOM 783 C CA . ALA A 1 94 ? 11.294 -3.014 -13.869 1.00 72.50 94 ALA A CA 1
ATOM 784 C C . ALA A 1 94 ? 12.635 -2.289 -13.697 1.00 72.50 94 ALA A C 1
ATOM 786 O O . ALA A 1 94 ? 13.594 -2.932 -13.260 1.00 72.50 94 ALA A O 1
ATOM 787 N N . THR A 1 95 ? 12.706 -0.996 -14.025 1.00 77.31 95 THR A N 1
ATOM 788 C CA . THR A 1 95 ? 13.948 -0.200 -13.962 1.00 77.31 95 THR A CA 1
ATOM 789 C C . THR A 1 95 ? 14.096 0.575 -12.657 1.00 77.31 95 THR A C 1
ATOM 791 O O . THR A 1 95 ? 15.216 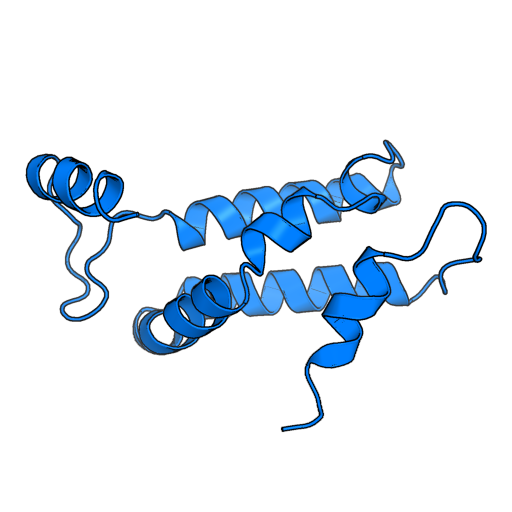0.769 -12.194 1.00 77.31 95 THR A O 1
ATOM 794 N N . GLY A 1 96 ? 12.988 0.963 -12.023 1.00 78.19 96 GLY A N 1
ATOM 795 C CA . GLY A 1 96 ? 13.004 1.833 -10.850 1.00 78.19 96 GLY A CA 1
ATOM 796 C C . GLY A 1 96 ? 13.251 3.304 -11.160 1.00 78.19 96 GLY A C 1
ATOM 797 O O . GLY A 1 96 ? 13.435 4.090 -10.233 1.00 78.19 96 GLY A O 1
ATOM 798 N N . GLU A 1 97 ? 13.241 3.680 -12.435 1.00 81.69 97 GLU A N 1
ATOM 799 C CA . GLU A 1 97 ? 13.351 5.072 -12.849 1.00 81.69 97 GLU A CA 1
ATOM 800 C C . GLU A 1 97 ? 11.993 5.781 -12.713 1.00 81.69 97 GLU A C 1
ATOM 802 O O . GLU A 1 97 ? 10.937 5.146 -12.848 1.00 81.69 97 GLU A O 1
ATOM 807 N N . PRO A 1 98 ? 11.982 7.088 -12.406 1.00 81.88 98 PRO A N 1
ATOM 808 C CA . PRO A 1 98 ? 10.751 7.863 -12.380 1.00 81.88 98 PRO A CA 1
ATOM 809 C C . PRO A 1 98 ? 10.086 7.859 -13.763 1.00 81.88 98 PRO A C 1
ATOM 811 O O . PRO A 1 98 ? 10.754 8.002 -14.783 1.00 81.88 98 PRO A O 1
ATOM 814 N N . LEU A 1 99 ? 8.760 7.703 -13.791 1.00 80.44 99 LEU A N 1
ATOM 815 C CA . LEU A 1 99 ? 7.989 7.783 -15.035 1.00 80.44 99 LEU A CA 1
ATOM 816 C C . LEU A 1 99 ? 7.907 9.242 -15.494 1.00 80.44 99 LEU A C 1
ATOM 818 O O . LEU A 1 99 ? 7.394 10.091 -14.754 1.00 80.44 99 LEU A O 1
ATOM 822 N N . ASP A 1 100 ? 8.338 9.509 -16.726 1.00 77.12 100 ASP A N 1
ATOM 823 C CA . ASP A 1 100 ? 8.150 10.804 -17.376 1.00 77.12 100 ASP A CA 1
ATOM 824 C C . ASP A 1 100 ? 6.660 11.083 -17.618 1.00 77.12 100 ASP A C 1
ATOM 826 O O . ASP A 1 100 ? 5.840 10.172 -17.763 1.00 77.12 100 ASP A O 1
ATOM 830 N N . ASP A 1 101 ? 6.280 12.361 -17.697 1.00 68.94 101 ASP A N 1
ATOM 831 C CA . ASP A 1 101 ? 4.872 12.759 -17.846 1.00 68.94 101 ASP A CA 1
ATOM 832 C C . ASP A 1 101 ? 4.196 12.169 -19.098 1.00 68.94 101 ASP A C 1
ATOM 834 O O . ASP A 1 101 ? 2.988 11.928 -19.086 1.00 68.94 101 ASP A O 1
ATOM 838 N N . SER A 1 102 ? 4.970 11.855 -20.141 1.00 66.19 102 SER A N 1
ATOM 839 C CA . SER A 1 102 ? 4.500 11.133 -21.330 1.00 66.19 102 SER A CA 1
ATOM 840 C C . SER A 1 102 ? 4.084 9.692 -21.010 1.00 66.19 102 SER A C 1
ATOM 842 O O . SER A 1 102 ? 3.004 9.262 -21.415 1.00 66.19 102 SER A O 1
ATOM 844 N N . ASP A 1 103 ? 4.880 8.963 -20.224 1.00 60.78 103 ASP A N 1
ATOM 845 C CA . ASP A 1 103 ? 4.607 7.569 -19.846 1.00 60.78 103 ASP A CA 1
ATOM 846 C C . ASP A 1 103 ? 3.445 7.465 -18.852 1.00 60.78 103 ASP A C 1
ATOM 848 O O . ASP A 1 103 ? 2.666 6.507 -18.867 1.00 60.78 103 ASP A O 1
ATOM 852 N N . ARG A 1 104 ? 3.242 8.509 -18.039 1.00 59.12 104 ARG A N 1
ATOM 853 C CA . ARG A 1 104 ? 2.103 8.608 -17.112 1.00 59.12 104 ARG A CA 1
ATOM 854 C C . ARG A 1 104 ? 0.752 8.618 -17.828 1.00 59.12 104 ARG A C 1
ATOM 856 O O . ARG A 1 104 ? -0.239 8.190 -17.235 1.00 59.12 104 ARG A O 1
ATOM 863 N N . ILE A 1 105 ? 0.691 9.097 -19.074 1.00 59.44 105 ILE A N 1
ATOM 864 C CA . ILE A 1 105 ? -0.538 9.109 -19.884 1.00 59.44 105 ILE A CA 1
ATOM 865 C C . ILE A 1 105 ? -0.850 7.697 -20.394 1.00 59.44 105 ILE A C 1
ATOM 867 O O . ILE A 1 105 ? -2.005 7.276 -20.340 1.00 59.44 105 ILE A O 1
ATOM 871 N N . PHE A 1 106 ? 0.166 6.942 -20.822 1.00 53.72 106 PHE A N 1
ATOM 872 C CA . PHE A 1 106 ? -0.007 5.581 -21.338 1.00 53.72 106 PHE A CA 1
ATOM 873 C C . PHE A 1 106 ? -0.417 4.581 -20.251 1.00 53.72 106 PHE A C 1
ATOM 875 O O . PHE A 1 106 ? -1.329 3.787 -20.474 1.00 53.72 106 PHE A O 1
ATOM 882 N N . VAL A 1 107 ? 0.172 4.661 -19.052 1.00 54.84 107 VAL A N 1
ATOM 883 C CA . VAL A 1 107 ? -0.182 3.770 -17.927 1.00 54.84 107 VAL A CA 1
ATOM 884 C C . VAL A 1 107 ? -1.629 3.981 -17.459 1.00 54.84 107 VAL A C 1
ATOM 886 O O . VAL A 1 107 ? -2.281 3.043 -17.018 1.00 54.84 107 VAL A O 1
ATOM 889 N N . LYS A 1 108 ? -2.181 5.193 -17.603 1.00 49.53 108 LYS A N 1
ATOM 890 C CA . LYS A 1 108 ? -3.571 5.514 -17.226 1.00 49.53 108 LYS A CA 1
ATOM 891 C C . LYS A 1 108 ? -4.631 5.019 -18.220 1.00 49.53 108 LYS A C 1
ATOM 893 O O . LYS A 1 108 ? -5.817 5.108 -17.910 1.00 49.53 108 LYS A O 1
ATOM 898 N N . LEU A 1 109 ? -4.219 4.579 -19.410 1.00 41.12 109 LEU A N 1
ATOM 899 C CA . LEU A 1 109 ? -5.095 4.154 -20.508 1.00 41.12 109 LEU A CA 1
ATOM 900 C C . LEU A 1 109 ? -5.166 2.631 -20.673 1.00 41.12 109 LEU A C 1
ATOM 902 O O . LEU A 1 109 ? -5.974 2.163 -21.478 1.00 41.12 109 LEU A O 1
ATOM 906 N N . LEU A 1 110 ? -4.358 1.860 -19.936 1.00 34.53 110 LEU A N 1
ATOM 907 C CA . LEU A 1 110 ? -4.574 0.421 -19.843 1.00 34.53 110 LEU A CA 1
ATOM 908 C C . LEU A 1 110 ? -5.676 0.130 -18.804 1.00 34.53 110 LEU A C 1
ATOM 910 O O . LEU A 1 110 ? -5.594 0.653 -17.692 1.00 34.53 110 LEU A O 1
ATOM 914 N N . PRO A 1 111 ? -6.721 -0.623 -19.200 1.00 40.81 111 PRO A N 1
ATOM 915 C CA . PRO A 1 111 ? -7.903 -0.903 -18.385 1.00 40.81 111 PRO A CA 1
ATOM 916 C C . PRO A 1 111 ? -7.624 -1.807 -17.184 1.00 40.81 111 PRO A C 1
ATOM 918 O O . PRO A 1 111 ? -6.717 -2.665 -17.283 1.00 40.81 111 PRO A O 1
#

Mean predicted aligned error: 10.07 Å

Organism: NCBI:txid117903

Secondary structure (DSSP, 8-state):
--SSHHHHHHTT--TTS---THHHHHHHHHHHHHHHHHHSHHHHHHHHHHHHHTTHHHHHHT-HHHHS--TTTHHHHHHHHHHHHHHT--B-TTT-PBPPHHHHHHHTT--

InterPro domains:
  IPR032174 RNA helicase aquarius, N-terminal domain [PF16399] (24-103)

Sequence (111 aa):
MFHFNIIGRSFRASSQRAVPRLLPHYLERCLLLFIDLLSMLMTRRFLHAILDDRHFVIRCQSAEFTRLQQPQSRLFSELVDMLVAYDRFPIDAATGEPLDDSDRIFVKLLP

Foldseek 3Di:
DPDPVPLVVVQPPPPPDDDPPCVLVVVLVVLVVLLVLLVDLVSVLVSLVVCVVVVVLVSLVSGPLCVPPDPSSPSSVVSSVSSVCSSLQQADSPPRHGHDPVVSVVVVPDD

Solvent-accessible surface area (backbone atoms only — not comparable to full-atom values): 6720 Å² total; per-residue (Å²): 145,84,81,70,66,60,68,67,55,62,58,68,65,59,100,81,65,86,72,61,86,63,54,63,59,50,49,45,52,51,50,50,51,51,42,58,40,47,72,36,73,84,47,20,47,61,49,50,58,54,37,57,79,63,42,43,63,64,50,62,68,69,23,61,60,58,68,44,92,43,86,83,27,48,63,48,40,54,52,49,55,51,41,50,50,59,72,66,48,65,51,40,75,85,80,67,47,72,51,50,78,72,54,56,55,57,66,71,69,61,131